Protein AF-A0A679I3D3-F1 (afdb_monomer)

Secondary structure (DSSP, 8-state):
-----------------------------------PBP-TT-EEEEEEEEE-TTS-EEEEEEEEEE-HHHHHTTPPPPBHHHHHHHHHHHHHHHHTTS-HHHHH-GGGHHHHHHHHHHHHHHHHHHHHHHHS--EEEEEEEEEEPPTT-TT----------

pLDDT: mean 78.66, std 23.82, range [31.36, 97.69]

Nearest PDB structures (foldseek):
  4bts-assembly1_B4  TM=5.391E-01  e=6.885E-02  Tetrahymena thermophila
  7aju-assembly1_DA  TM=4.950E-01  e=1.350E-01  Saccharomy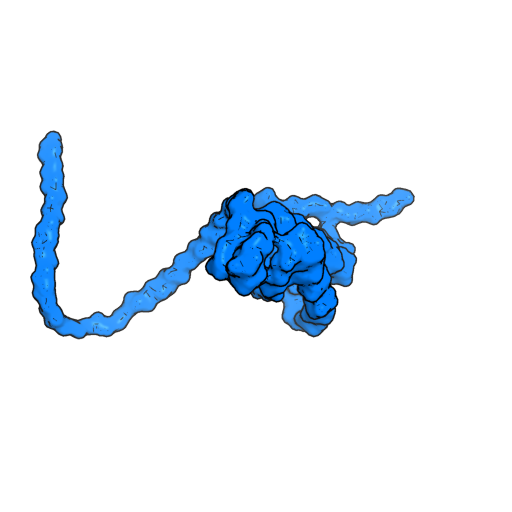ces cerevisiae S288C
  8r6f-assembly1_B  TM=4.784E-01  e=1.195E-01  Triticum aestivum
  8c3a-assembly1_D  TM=4.231E-01  e=7.782E-02  Candida albicans
  6y0g-assembly1_SB  TM=4.314E-01  e=9.942E-02  Homo sapiens

Foldseek 3Di:
DDDDDDDDDDDDDDDDDDDPPPPPPPPPPPPPLPQDFDALPDWDKAKEWEAALQLFIKIWIKTKDWHSVCVVVVFGGDTSVLLNVLVNVLVHVLRNVDDQCCQAPPVNVVVSVVSCVVRVVVSQVSSCVVRVIGMDMDTDHMHGDDPPDPPTDRRDDPPPD

Radius of gyration: 22.35 Å; Cα contacts (8 Å, |Δi|>4): 233; chains: 1; bounding box: 78×64×48 Å

Sequence (161 aa):
MQAMITRFCKRANVSCITGVVIAVAAVAVNVQADQHNFNLQDIRVFKAAACTKDHSPVEALYFIAASAADIGKGKPSPTSKLMKEEVDNNWRQITSRLTRDEVIEEQFADKYNAVLSEMIPRLQQAVEEKSGVSVYVSEVNSRLMDPDDQDLPTCRVEEAL

Structure (mmCIF, N/CA/C/O backbone):
data_AF-A0A679I3D3-F1
#
_entry.id   AF-A0A679I3D3-F1
#
loop_
_atom_site.group_PDB
_atom_site.id
_atom_site.type_symbol
_atom_site.label_atom_id
_atom_site.label_alt_id
_atom_site.label_comp_id
_atom_site.label_asym_id
_atom_site.label_entity_id
_atom_site.label_seq_id
_atom_site.pdbx_PDB_ins_code
_atom_site.Cartn_x
_atom_site.Cartn_y
_atom_site.Cartn_z
_atom_site.occupancy
_atom_site.B_iso_or_equiv
_atom_site.auth_seq_id
_atom_site.auth_comp_id
_atom_site.auth_asym_id
_atom_site.auth_atom_id
_atom_site.pdbx_PDB_model_num
ATOM 1 N N . MET A 1 1 ? -27.050 50.759 -11.827 1.00 31.36 1 MET A N 1
ATOM 2 C CA . MET A 1 1 ? -27.382 50.716 -10.388 1.00 31.36 1 MET A CA 1
ATOM 3 C C . MET A 1 1 ? -28.493 49.676 -10.229 1.00 31.36 1 MET A C 1
ATOM 5 O O . MET A 1 1 ? -29.534 49.942 -10.796 1.00 31.36 1 MET A O 1
ATOM 9 N N . GLN A 1 2 ? -28.196 48.508 -9.615 1.00 35.22 2 GLN A N 1
ATOM 10 C CA . GLN A 1 2 ? -29.076 47.463 -9.002 1.00 35.22 2 GLN A CA 1
ATOM 11 C C . GLN A 1 2 ? -30.399 47.039 -9.710 1.00 35.22 2 GLN A C 1
ATOM 13 O O . GLN A 1 2 ? -31.125 47.877 -10.205 1.00 35.22 2 GLN A O 1
ATOM 18 N N . ALA A 1 3 ? -30.901 45.797 -9.727 1.00 37.59 3 ALA A N 1
ATOM 19 C CA . ALA A 1 3 ? -30.530 44.465 -9.238 1.00 37.59 3 ALA A CA 1
ATOM 20 C C . ALA A 1 3 ? -31.635 43.454 -9.679 1.00 37.59 3 ALA A C 1
ATOM 22 O O . ALA A 1 3 ? -32.709 43.871 -10.100 1.00 37.59 3 ALA A O 1
ATOM 23 N N . MET A 1 4 ? -31.369 42.155 -9.449 1.00 32.09 4 MET A N 1
ATOM 24 C CA . MET A 1 4 ? -32.309 41.017 -9.260 1.00 32.09 4 MET A CA 1
ATOM 25 C C . MET A 1 4 ? -33.094 40.503 -10.483 1.00 32.09 4 MET A C 1
ATOM 27 O O . MET A 1 4 ? -34.049 41.115 -10.936 1.00 32.09 4 MET A O 1
ATOM 31 N N . ILE A 1 5 ? -32.672 39.402 -11.123 1.00 46.12 5 ILE A N 1
ATOM 32 C CA . ILE A 1 5 ? -32.822 37.970 -10.740 1.00 46.12 5 ILE A CA 1
ATOM 33 C C . ILE A 1 5 ? -34.293 37.537 -10.635 1.00 46.12 5 ILE A C 1
ATOM 35 O O . ILE A 1 5 ? -34.950 37.701 -9.609 1.00 46.12 5 ILE A O 1
ATOM 39 N N . THR A 1 6 ? -34.769 36.913 -11.715 1.00 41.44 6 THR A N 1
ATOM 40 C CA . THR A 1 6 ? -36.113 36.350 -11.883 1.00 41.44 6 THR A CA 1
ATOM 41 C C . THR A 1 6 ? -36.111 34.846 -11.603 1.00 41.44 6 THR A C 1
ATOM 43 O O . THR A 1 6 ? -35.219 34.112 -12.026 1.00 41.44 6 THR A O 1
ATOM 46 N N . ARG A 1 7 ? -37.141 34.392 -10.884 1.00 42.53 7 ARG A N 1
ATOM 47 C CA . ARG A 1 7 ? -37.421 33.000 -10.519 1.00 42.53 7 ARG A CA 1
ATOM 48 C C . ARG A 1 7 ? -38.503 32.390 -11.424 1.00 42.53 7 ARG A C 1
ATOM 50 O O . ARG A 1 7 ? -39.529 33.016 -11.638 1.00 42.53 7 ARG A O 1
ATOM 57 N N . PHE A 1 8 ? -38.282 31.119 -11.770 1.00 43.50 8 PHE A N 1
ATOM 58 C CA . PHE A 1 8 ? -39.242 30.005 -11.884 1.00 43.50 8 PHE A CA 1
ATOM 59 C C . PHE A 1 8 ? -40.462 30.091 -12.820 1.00 43.50 8 PHE A C 1
ATOM 61 O O . PHE A 1 8 ? -41.385 30.867 -12.609 1.00 43.50 8 PHE A O 1
ATOM 68 N N . CYS A 1 9 ? -40.597 29.056 -13.659 1.00 33.41 9 CYS A N 1
ATOM 69 C CA . CYS A 1 9 ? -41.872 28.361 -13.850 1.00 33.41 9 CYS A CA 1
ATOM 70 C C . CYS A 1 9 ? -41.670 26.844 -13.999 1.00 33.41 9 CYS A C 1
ATOM 72 O O . CYS A 1 9 ? -40.600 26.362 -14.358 1.00 33.41 9 CYS A O 1
ATOM 74 N N . LYS A 1 10 ? -42.715 26.112 -13.608 1.00 31.41 10 LYS A N 1
ATOM 75 C CA . LYS A 1 10 ? -42.774 24.701 -13.208 1.00 31.41 10 LYS A CA 1
ATOM 76 C C . LYS A 1 10 ? -43.723 23.953 -14.167 1.00 31.41 10 LYS A C 1
ATOM 78 O O . LYS A 1 10 ? -44.764 24.507 -14.494 1.00 31.41 10 LYS A O 1
ATOM 83 N N . ARG A 1 11 ? 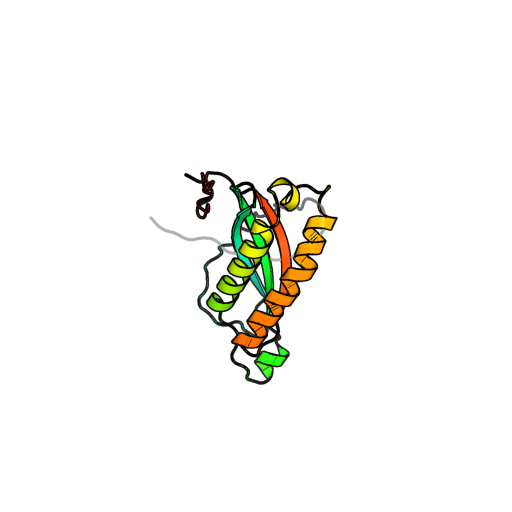-43.424 22.666 -14.418 1.00 32.94 11 ARG A N 1
ATOM 84 C CA . ARG A 1 11 ? -44.301 21.529 -14.828 1.00 32.94 11 ARG A CA 1
ATOM 85 C C . ARG A 1 11 ? -44.667 21.282 -16.315 1.00 32.94 11 ARG A C 1
ATOM 87 O O . ARG A 1 11 ? -45.476 21.995 -16.884 1.00 32.94 11 ARG A O 1
ATOM 94 N N . ALA A 1 12 ? -44.226 20.094 -16.772 1.00 34.50 12 ALA A N 1
ATOM 95 C CA . ALA A 1 12 ? -45.006 18.951 -17.307 1.00 34.50 12 ALA A CA 1
ATOM 96 C C . ALA A 1 12 ? -44.700 18.468 -18.751 1.00 34.50 12 ALA A C 1
ATOM 98 O O . ALA A 1 12 ? -45.104 19.086 -19.721 1.00 34.50 12 ALA A O 1
ATOM 99 N N . ASN A 1 13 ? -44.097 17.266 -18.803 1.00 32.75 13 ASN A N 1
ATOM 100 C CA . ASN A 1 13 ? -44.276 16.142 -19.742 1.00 32.75 13 ASN A CA 1
ATOM 101 C C . ASN A 1 13 ? -43.998 16.287 -21.260 1.00 32.75 13 ASN A C 1
ATOM 103 O O . ASN A 1 13 ? -44.790 16.857 -21.995 1.00 32.75 13 ASN A O 1
ATOM 107 N N . VAL A 1 14 ? -42.942 15.582 -21.709 1.00 35.59 14 VAL A N 1
ATOM 108 C CA . VAL A 1 14 ? -42.891 14.495 -22.728 1.00 35.59 14 VAL A CA 1
ATOM 109 C C . VAL A 1 14 ? -41.581 14.555 -23.541 1.00 35.59 14 VAL A C 1
ATOM 111 O O . VAL A 1 14 ? -41.378 15.436 -24.360 1.00 35.59 14 VAL A O 1
ATOM 114 N N . SER A 1 15 ? -40.731 13.554 -23.282 1.00 33.78 15 SER A N 1
ATOM 115 C CA . SER A 1 15 ? -39.822 12.831 -24.188 1.00 33.78 15 SER A CA 1
ATOM 116 C C . SER A 1 15 ? -38.978 13.593 -25.225 1.00 33.78 15 SER A C 1
ATOM 118 O O . SER A 1 15 ? -39.470 13.981 -26.277 1.00 33.78 15 SER A O 1
ATOM 120 N N . CYS A 1 16 ? -37.660 13.626 -24.997 1.00 32.94 16 CYS A N 1
ATOM 121 C CA . CYS A 1 16 ? -36.690 13.130 -25.979 1.00 32.94 16 CYS A CA 1
ATOM 122 C C . CYS A 1 16 ? -35.356 12.800 -25.286 1.00 32.94 16 CYS A C 1
ATOM 124 O O . CYS A 1 16 ? -34.593 13.668 -24.872 1.00 32.94 16 CYS A O 1
ATOM 126 N N . ILE A 1 17 ? -35.134 11.495 -25.150 1.00 37.88 17 ILE A N 1
ATOM 127 C CA . ILE A 1 17 ? -33.850 10.791 -25.037 1.00 37.88 17 ILE A CA 1
ATOM 128 C C . ILE A 1 17 ? -32.976 11.333 -26.196 1.00 37.88 17 ILE A C 1
ATOM 130 O O . ILE A 1 17 ? -33.476 11.494 -27.301 1.00 37.88 17 ILE A O 1
ATOM 134 N N . THR A 1 18 ? -31.722 11.762 -26.077 1.00 36.88 18 THR A N 1
ATOM 135 C CA . THR A 1 18 ? -30.509 11.035 -25.691 1.00 36.88 18 THR A CA 1
ATOM 136 C C . THR A 1 18 ? -29.375 12.054 -25.797 1.00 36.88 18 THR A C 1
ATOM 138 O O . THR A 1 18 ? -29.342 12.830 -26.749 1.00 36.88 18 THR A O 1
ATOM 141 N N . GLY A 1 19 ? -28.424 12.025 -24.873 1.00 34.19 19 GLY A N 1
ATOM 142 C CA . GLY A 1 19 ? -27.214 12.837 -24.978 1.00 34.19 19 GLY A CA 1
ATOM 143 C C . GLY A 1 19 ? -26.576 13.099 -23.626 1.00 34.19 19 GLY A C 1
ATOM 144 O O . GLY A 1 19 ? -26.177 14.225 -23.349 1.00 34.19 19 GLY A O 1
ATOM 145 N N . VAL A 1 20 ? -26.514 12.087 -22.754 1.00 36.69 20 VAL A N 1
ATOM 146 C CA . VAL A 1 20 ? -25.630 12.172 -21.592 1.00 36.69 20 VAL A CA 1
ATOM 147 C C . VAL A 1 20 ? -24.219 12.001 -22.135 1.00 36.69 20 VAL A C 1
ATOM 149 O O . VAL A 1 20 ? -23.735 10.888 -22.321 1.00 36.69 20 VAL A O 1
ATOM 152 N N . VAL A 1 21 ? -23.580 13.126 -22.443 1.00 39.03 21 VAL A N 1
ATOM 153 C CA . VAL A 1 21 ? -22.126 13.199 -22.461 1.00 39.03 21 VAL A CA 1
ATOM 154 C C . VAL A 1 21 ? -21.716 12.899 -21.026 1.00 39.03 21 VAL A C 1
ATOM 156 O O . VAL A 1 21 ? -21.908 13.726 -20.135 1.00 39.03 21 VAL A O 1
ATOM 159 N N . ILE A 1 22 ? -21.242 11.678 -20.781 1.00 35.97 22 ILE A N 1
ATOM 160 C CA . ILE A 1 22 ? -20.576 11.340 -19.527 1.00 35.97 22 ILE A CA 1
ATOM 161 C C . ILE A 1 22 ? -19.283 12.151 -19.546 1.00 35.97 22 ILE A C 1
ATOM 163 O O . ILE A 1 22 ? -18.266 11.726 -20.087 1.00 35.97 22 ILE A O 1
ATOM 167 N N . ALA A 1 23 ? -19.350 13.373 -19.022 1.00 36.69 23 ALA A N 1
ATOM 168 C CA . ALA A 1 23 ? -18.168 14.086 -18.598 1.00 36.69 23 ALA A CA 1
ATOM 169 C C . ALA A 1 23 ? -17.579 13.244 -17.467 1.00 36.69 23 ALA A C 1
ATOM 171 O O . ALA A 1 23 ? -18.106 13.229 -16.353 1.00 36.69 23 ALA A O 1
ATOM 172 N N . VAL A 1 24 ? -16.538 12.478 -17.786 1.00 39.53 24 VAL A N 1
ATOM 173 C CA . VAL A 1 24 ? -15.686 11.840 -16.789 1.00 39.53 24 VAL A CA 1
ATOM 174 C C . VAL A 1 24 ? -15.030 12.991 -16.040 1.00 39.53 24 VAL A C 1
ATOM 176 O O . VAL A 1 24 ? -14.029 13.553 -16.476 1.00 39.53 24 VAL A O 1
ATOM 179 N N . ALA A 1 25 ? -15.677 13.431 -14.964 1.00 40.00 25 ALA A N 1
ATOM 180 C CA . ALA A 1 25 ? -15.080 14.357 -14.032 1.00 40.00 25 ALA A CA 1
ATOM 181 C C . ALA A 1 25 ? -13.855 13.641 -13.468 1.00 40.00 25 ALA A C 1
ATOM 183 O O . ALA A 1 25 ? -13.991 12.623 -12.790 1.00 40.00 25 ALA A O 1
ATOM 184 N N . ALA A 1 26 ? -12.669 14.146 -13.807 1.00 38.84 26 ALA A N 1
ATOM 185 C CA . ALA A 1 26 ? -11.444 13.785 -13.127 1.00 38.84 26 ALA A CA 1
ATOM 186 C C . ALA A 1 26 ? -11.698 13.992 -11.634 1.00 38.84 26 ALA A C 1
ATOM 188 O O . ALA A 1 26 ? -11.862 15.123 -11.167 1.00 38.84 26 ALA A O 1
ATOM 189 N N . VAL A 1 27 ? -11.826 12.891 -10.898 1.00 39.69 27 VAL A N 1
ATOM 190 C CA . VAL A 1 27 ? -11.905 12.938 -9.448 1.00 39.69 27 VAL A CA 1
ATOM 191 C C . VAL A 1 27 ? -10.501 13.319 -9.007 1.00 39.69 27 VAL A C 1
ATOM 193 O O . VAL A 1 27 ? -9.630 12.470 -8.860 1.00 39.69 27 VAL A O 1
ATOM 196 N N . ALA A 1 28 ? -10.254 14.621 -8.875 1.00 37.88 28 ALA A N 1
ATOM 197 C CA . ALA A 1 28 ? -9.121 15.117 -8.123 1.00 37.88 28 ALA A CA 1
ATOM 198 C C . ALA A 1 28 ? -9.357 14.671 -6.678 1.00 37.88 28 ALA A C 1
ATOM 200 O O . ALA A 1 28 ? -10.081 15.318 -5.919 1.00 37.88 28 ALA A O 1
ATOM 201 N N . VAL A 1 29 ? -8.831 13.496 -6.329 1.00 35.53 29 VAL A N 1
ATOM 202 C CA . VAL A 1 29 ? -8.810 13.020 -4.952 1.00 35.53 29 VAL A CA 1
ATOM 203 C C . VAL A 1 29 ? -7.862 13.955 -4.219 1.00 35.53 29 VAL A C 1
ATOM 205 O O . VAL A 1 29 ? -6.645 13.805 -4.262 1.00 35.53 29 VAL A O 1
ATOM 208 N N . ASN A 1 30 ? -8.431 14.984 -3.599 1.00 32.16 30 ASN A N 1
ATOM 209 C CA . ASN A 1 30 ? -7.726 15.837 -2.663 1.00 32.16 30 ASN A CA 1
ATOM 210 C C . ASN A 1 30 ? -7.383 14.953 -1.456 1.00 32.16 30 ASN A C 1
ATOM 212 O O . ASN A 1 30 ? -8.201 14.780 -0.554 1.00 32.16 30 ASN A O 1
ATOM 216 N N . VAL A 1 31 ? -6.198 14.336 -1.465 1.00 42.97 31 VAL A N 1
ATOM 217 C CA . VAL A 1 31 ? -5.655 13.597 -0.318 1.00 42.97 31 VAL A CA 1
ATOM 218 C C . VAL A 1 31 ? -5.199 14.633 0.709 1.00 42.97 31 VAL A C 1
ATOM 220 O O . VAL A 1 31 ? -4.014 14.864 0.927 1.00 42.97 31 VAL A O 1
ATOM 223 N N . GLN A 1 32 ? -6.157 15.317 1.332 1.00 40.16 32 GLN A N 1
ATOM 224 C CA . GLN A 1 32 ? -5.905 15.925 2.627 1.00 40.16 32 GLN A CA 1
ATOM 225 C C . GLN A 1 32 ? -5.794 14.764 3.606 1.00 40.16 32 GLN A C 1
ATOM 227 O O . GLN A 1 32 ? -6.756 14.026 3.817 1.00 40.16 32 GLN A O 1
ATOM 232 N N . ALA A 1 33 ? -4.592 14.566 4.147 1.00 43.00 33 ALA A N 1
ATOM 233 C CA . ALA A 1 33 ? -4.336 13.645 5.242 1.00 43.00 33 ALA A CA 1
ATOM 234 C C . ALA A 1 33 ? -5.106 14.135 6.474 1.00 43.00 33 ALA A C 1
ATOM 236 O O . ALA A 1 33 ? -4.578 14.833 7.338 1.00 43.00 33 ALA A O 1
ATOM 237 N N . ASP A 1 34 ? -6.396 13.830 6.503 1.00 49.00 34 ASP A N 1
ATOM 238 C CA . ASP A 1 34 ? -7.285 14.239 7.564 1.00 49.00 34 ASP A CA 1
ATOM 239 C C . ASP A 1 34 ? -6.880 13.465 8.823 1.00 49.00 34 ASP A C 1
ATOM 241 O O . ASP A 1 34 ? -7.007 12.239 8.879 1.00 49.00 34 ASP A O 1
ATOM 245 N N . GLN A 1 35 ? -6.344 14.161 9.832 1.00 53.50 35 GLN A N 1
ATOM 246 C CA . GLN A 1 35 ? -5.837 13.578 11.090 1.00 53.50 35 GLN A CA 1
ATOM 247 C C . GLN A 1 35 ? -6.928 12.906 11.949 1.00 53.50 35 GLN A C 1
ATOM 249 O O . GLN A 1 35 ? -6.676 12.489 13.077 1.00 53.50 35 GLN A O 1
ATOM 254 N N . HIS A 1 36 ? -8.137 12.782 11.417 1.00 64.69 36 HIS A N 1
ATOM 255 C CA . HIS A 1 36 ? -9.292 12.196 12.064 1.00 64.69 36 HIS A CA 1
ATOM 256 C C . HIS A 1 36 ? -9.189 10.664 12.131 1.00 64.69 36 HIS A C 1
ATOM 258 O O . HIS A 1 36 ? -8.629 10.005 11.245 1.00 64.69 36 HIS A O 1
ATOM 264 N N . ASN A 1 37 ? -9.755 10.110 13.204 1.00 70.19 37 ASN A N 1
ATOM 265 C CA . ASN A 1 37 ? -9.966 8.675 13.372 1.00 70.19 37 ASN A CA 1
ATOM 266 C C . ASN A 1 37 ? -10.987 8.166 12.349 1.00 70.19 37 ASN A C 1
ATOM 268 O O . ASN A 1 37 ? -11.870 8.917 11.932 1.00 70.19 37 ASN A O 1
ATOM 272 N N . PHE A 1 38 ? -10.887 6.889 11.986 1.00 66.88 38 PHE A N 1
ATOM 273 C CA . PHE A 1 38 ? -11.915 6.226 11.192 1.00 66.88 38 PHE A CA 1
ATOM 274 C C . PHE A 1 38 ? -13.248 6.147 11.958 1.00 66.88 38 PHE A C 1
ATOM 276 O O . PHE A 1 38 ? -13.307 5.941 13.171 1.00 66.88 38 PHE A O 1
ATOM 283 N N . ASN A 1 39 ? -14.351 6.322 11.241 1.00 64.75 39 ASN A N 1
ATOM 284 C CA . ASN A 1 39 ? -15.696 6.028 11.725 1.00 64.75 39 ASN A CA 1
ATOM 285 C C . ASN A 1 39 ? -16.230 4.714 11.114 1.00 64.75 39 ASN A C 1
ATOM 287 O O . ASN A 1 39 ? -15.561 4.053 10.323 1.00 64.75 39 ASN A O 1
ATOM 291 N N . LEU A 1 40 ? -17.457 4.331 11.484 1.00 59.84 40 LEU A N 1
ATOM 292 C CA . LEU A 1 40 ? -18.102 3.072 11.077 1.00 59.84 40 LEU A CA 1
ATOM 293 C C . LEU A 1 40 ? -18.304 2.902 9.557 1.00 59.84 40 LEU A C 1
ATOM 295 O O . LEU A 1 40 ? -18.613 1.799 9.116 1.00 59.84 40 LEU A O 1
ATOM 299 N N . GLN A 1 41 ? -18.186 3.972 8.773 1.00 64.44 41 GLN A N 1
ATOM 300 C CA . GLN A 1 41 ? -18.377 3.986 7.320 1.00 64.44 41 GLN A CA 1
ATOM 301 C C . GLN A 1 41 ? -17.133 4.488 6.578 1.00 64.44 41 GLN A C 1
ATOM 303 O O . GLN A 1 41 ? -17.173 4.642 5.357 1.00 64.44 41 GLN A O 1
ATOM 308 N N . ASP A 1 42 ? -16.034 4.744 7.293 1.00 70.62 42 ASP A N 1
ATOM 309 C CA . ASP A 1 42 ? -14.852 5.330 6.687 1.00 70.62 42 ASP A CA 1
ATOM 310 C C . ASP A 1 42 ? -14.097 4.290 5.874 1.00 70.62 42 ASP A C 1
ATOM 312 O O . ASP A 1 42 ? -13.411 3.396 6.376 1.00 70.62 42 ASP A O 1
ATOM 316 N N . ILE A 1 43 ? -14.216 4.482 4.575 1.00 79.44 43 ILE A N 1
ATOM 317 C CA . ILE A 1 43 ? -13.373 3.902 3.557 1.00 79.44 43 ILE A CA 1
ATOM 318 C C . ILE A 1 43 ? -12.424 5.010 3.119 1.00 79.44 43 ILE A C 1
ATOM 320 O O . ILE A 1 43 ? -12.875 6.095 2.743 1.00 79.44 43 ILE A O 1
ATOM 324 N N . ARG A 1 44 ? -11.116 4.758 3.163 1.00 88.44 44 ARG A N 1
ATOM 325 C CA . ARG A 1 44 ? -10.115 5.758 2.775 1.00 88.44 44 ARG A CA 1
ATOM 326 C C . ARG A 1 44 ? -9.140 5.201 1.755 1.00 88.44 44 ARG A C 1
ATOM 328 O O . ARG A 1 44 ? -8.868 4.002 1.717 1.00 88.44 44 ARG A O 1
ATOM 335 N N . VAL A 1 45 ? -8.615 6.113 0.944 1.00 91.00 45 VAL A N 1
ATOM 336 C CA . VAL A 1 45 ? -7.554 5.834 -0.020 1.00 91.00 45 VAL A CA 1
ATOM 337 C C . VAL A 1 45 ? -6.261 6.449 0.495 1.00 91.00 45 VAL A C 1
ATOM 339 O O . VAL A 1 45 ? -6.214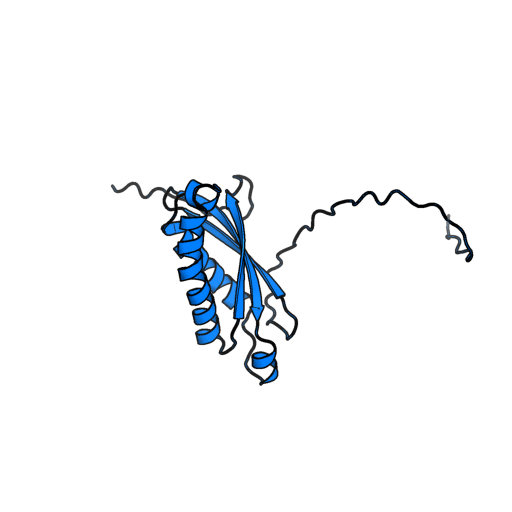 7.640 0.803 1.00 91.00 45 VAL A O 1
ATOM 342 N N . PHE A 1 46 ? -5.216 5.635 0.580 1.00 93.44 46 PHE A N 1
ATOM 343 C CA . PHE A 1 46 ? -3.871 6.056 0.945 1.00 93.44 46 PHE A CA 1
ATOM 344 C C . PHE A 1 46 ? -2.950 5.935 -0.258 1.00 93.44 46 PHE A C 1
ATOM 346 O O . PHE A 1 46 ? -2.942 4.915 -0.939 1.00 93.44 46 PHE A O 1
ATOM 353 N N . LYS A 1 47 ? -2.154 6.975 -0.489 1.00 94.62 47 LYS A N 1
ATOM 354 C CA . LYS A 1 47 ? -1.081 6.973 -1.480 1.00 94.62 47 LYS A CA 1
ATOM 355 C C . LYS A 1 47 ? 0.246 6.705 -0.780 1.00 94.62 47 LYS A C 1
ATOM 357 O O . LYS A 1 47 ? 0.538 7.358 0.227 1.00 94.62 47 LYS A O 1
ATOM 362 N N . ALA A 1 48 ? 1.044 5.795 -1.319 1.00 96.12 48 ALA A N 1
ATOM 363 C CA . ALA A 1 48 ? 2.426 5.584 -0.902 1.00 96.12 48 ALA A CA 1
ATOM 364 C C . ALA A 1 48 ? 3.360 5.707 -2.098 1.00 96.12 48 ALA A C 1
ATOM 366 O O . ALA A 1 48 ? 3.036 5.235 -3.180 1.00 96.12 48 ALA A O 1
ATOM 367 N N . ALA A 1 49 ? 4.518 6.320 -1.872 1.00 96.81 49 ALA A N 1
ATOM 368 C CA . ALA A 1 49 ? 5.580 6.484 -2.853 1.00 96.81 49 ALA A CA 1
ATOM 369 C C . ALA A 1 49 ? 6.879 5.904 -2.286 1.00 96.81 49 ALA A C 1
ATOM 371 O O . ALA A 1 49 ? 7.189 6.089 -1.106 1.00 96.81 49 ALA A O 1
ATOM 372 N N . ALA A 1 50 ? 7.620 5.165 -3.105 1.00 96.81 50 ALA A N 1
ATOM 373 C CA . ALA A 1 50 ? 8.890 4.559 -2.726 1.00 96.81 50 ALA A CA 1
ATOM 374 C C . ALA A 1 50 ? 9.763 4.320 -3.963 1.00 96.81 50 ALA A C 1
ATOM 376 O O . ALA A 1 50 ? 9.337 4.526 -5.097 1.00 96.81 50 ALA A O 1
ATOM 377 N N . CYS A 1 51 ? 10.999 3.892 -3.728 1.00 96.88 51 CYS A N 1
ATOM 378 C CA . CYS A 1 51 ? 11.930 3.530 -4.786 1.00 96.88 51 CYS A CA 1
ATOM 379 C C . CYS A 1 51 ? 11.938 2.018 -4.974 1.00 96.88 51 CYS A C 1
ATOM 381 O O . CYS A 1 51 ? 12.034 1.269 -3.999 1.00 96.88 51 CYS A O 1
ATOM 383 N N . THR A 1 52 ? 11.872 1.580 -6.225 1.00 97.12 52 THR A N 1
ATOM 384 C CA . THR A 1 52 ? 12.077 0.183 -6.599 1.00 97.12 52 THR A CA 1
ATOM 385 C C . THR A 1 52 ? 13.525 -0.254 -6.376 1.00 97.12 52 THR A C 1
ATOM 387 O O . THR A 1 52 ? 14.420 0.566 -6.153 1.00 97.12 52 THR A O 1
ATOM 390 N N . LYS A 1 53 ? 13.780 -1.561 -6.473 1.00 95.94 53 LYS A N 1
ATOM 391 C CA . LYS A 1 53 ? 15.117 -2.167 -6.362 1.00 95.94 53 LYS A CA 1
ATOM 392 C C . LYS A 1 53 ? 16.126 -1.606 -7.372 1.00 95.94 53 LYS A C 1
ATOM 394 O O . LYS A 1 53 ? 17.322 -1.568 -7.103 1.00 95.94 53 LYS A O 1
ATOM 399 N N . ASP A 1 54 ? 15.647 -1.198 -8.539 1.00 95.69 54 ASP A N 1
ATOM 400 C CA . ASP A 1 54 ? 16.404 -0.530 -9.601 1.00 95.69 54 ASP A CA 1
ATOM 401 C C . ASP A 1 54 ? 16.318 1.005 -9.517 1.00 95.69 54 ASP A C 1
ATOM 403 O O . ASP A 1 54 ? 16.666 1.695 -10.469 1.00 95.69 54 ASP A O 1
ATOM 407 N N . HIS A 1 55 ? 15.931 1.542 -8.355 1.00 95.44 55 HIS A N 1
ATOM 408 C CA . HIS A 1 55 ? 15.973 2.965 -8.012 1.00 95.44 55 HIS A CA 1
ATOM 409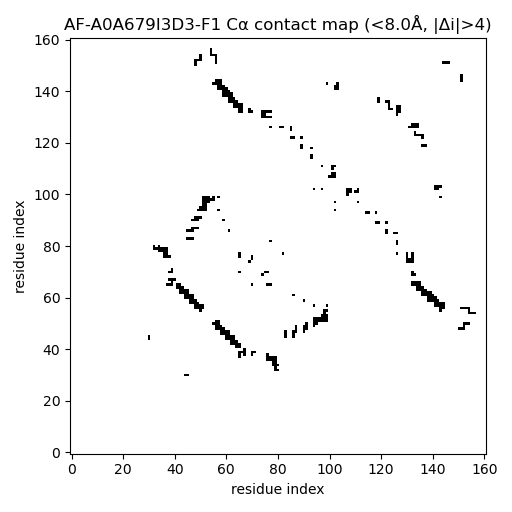 C C . HIS A 1 55 ? 15.034 3.847 -8.847 1.00 95.44 55 HIS A C 1
ATOM 411 O O . HIS A 1 55 ? 15.299 5.034 -9.030 1.00 95.44 55 HIS A O 1
ATOM 417 N N . SER A 1 56 ? 13.917 3.294 -9.321 1.00 96.00 56 SER A N 1
ATOM 418 C CA . SER A 1 56 ? 12.867 4.073 -9.981 1.00 96.00 56 SER A CA 1
ATOM 419 C C . SER A 1 56 ? 11.778 4.476 -8.978 1.00 96.00 56 SER A C 1
ATOM 421 O O . SER A 1 56 ? 11.361 3.646 -8.166 1.00 96.00 56 SER A O 1
ATOM 423 N N . PRO A 1 57 ? 11.292 5.730 -9.003 1.00 96.88 57 PRO A N 1
ATOM 424 C CA . PRO A 1 57 ? 10.217 6.169 -8.123 1.00 96.88 57 PRO A CA 1
ATOM 425 C C . PRO A 1 57 ? 8.868 5.624 -8.607 1.00 96.88 57 PRO A C 1
ATOM 427 O O . PRO A 1 57 ? 8.458 5.854 -9.745 1.00 96.88 57 PRO A O 1
ATOM 430 N N . VAL A 1 58 ? 8.164 4.912 -7.734 1.00 97.00 58 VAL A N 1
ATOM 431 C CA . VAL A 1 58 ? 6.841 4.341 -8.007 1.00 97.00 58 VAL A CA 1
ATOM 432 C C . VAL A 1 58 ? 5.877 4.658 -6.873 1.00 97.00 58 VAL A C 1
ATOM 434 O O . VAL A 1 58 ? 6.263 4.737 -5.699 1.00 97.00 58 VAL A O 1
ATOM 437 N N . GLU A 1 59 ? 4.602 4.786 -7.215 1.00 96.81 59 GLU A N 1
ATOM 438 C CA . GLU A 1 59 ? 3.529 4.978 -6.247 1.00 96.81 59 GLU A CA 1
ATOM 439 C C . GLU A 1 59 ? 2.429 3.932 -6.385 1.00 96.81 59 GLU A C 1
ATOM 441 O O . GLU A 1 59 ? 2.239 3.351 -7.453 1.00 96.81 59 GLU A O 1
ATOM 446 N N . ALA A 1 60 ? 1.704 3.709 -5.292 1.00 96.69 60 ALA A N 1
ATOM 447 C CA . ALA A 1 60 ? 0.530 2.851 -5.252 1.00 96.69 60 ALA A CA 1
ATOM 448 C C . ALA A 1 60 ? -0.596 3.478 -4.430 1.00 96.69 60 ALA A C 1
ATOM 450 O O . ALA A 1 60 ? -0.361 4.237 -3.477 1.00 96.69 60 ALA A O 1
ATOM 451 N N . LEU A 1 61 ? -1.827 3.130 -4.801 1.00 95.56 61 LEU A N 1
ATOM 452 C CA . LEU A 1 61 ? -3.040 3.500 -4.087 1.00 95.56 61 LEU A CA 1
ATOM 453 C C . LEU A 1 61 ? -3.595 2.298 -3.327 1.00 95.56 61 LEU A C 1
ATOM 455 O O . LEU A 1 61 ? -3.857 1.243 -3.896 1.00 95.56 61 LEU A O 1
ATOM 459 N N . TYR A 1 62 ? -3.842 2.497 -2.039 1.00 95.19 62 TYR A N 1
ATOM 460 C CA . TYR A 1 62 ? -4.407 1.498 -1.146 1.00 95.19 62 TYR A CA 1
ATOM 461 C C . TYR A 1 62 ? -5.789 1.929 -0.693 1.00 95.19 62 TYR A C 1
ATOM 463 O O . TYR A 1 62 ? -5.956 2.980 -0.076 1.00 95.19 62 TYR A O 1
ATOM 471 N N . PHE A 1 63 ? -6.773 1.085 -0.951 1.00 93.75 63 PHE A N 1
ATOM 472 C CA . PHE A 1 63 ? -8.102 1.181 -0.381 1.00 93.75 63 PHE A CA 1
ATOM 473 C C . PHE A 1 63 ? -8.131 0.447 0.956 1.00 93.75 63 PHE A C 1
ATOM 475 O O . PHE A 1 63 ? -7.842 -0.751 1.013 1.00 93.75 63 PHE A O 1
ATOM 482 N N . ILE A 1 64 ? -8.489 1.150 2.029 1.00 92.62 64 ILE A N 1
ATOM 483 C CA . ILE A 1 64 ? -8.540 0.577 3.375 1.00 92.62 64 ILE A CA 1
ATOM 484 C C . ILE A 1 64 ? -9.871 0.899 4.045 1.00 92.62 64 ILE A C 1
ATOM 486 O O . ILE A 1 64 ? -10.323 2.048 4.048 1.00 92.62 64 ILE A O 1
ATOM 490 N N . ALA A 1 65 ? -10.473 -0.125 4.647 1.00 90.38 65 ALA A N 1
ATOM 491 C CA . ALA A 1 65 ? -11.690 -0.018 5.441 1.00 90.38 65 ALA A CA 1
ATOM 492 C C . ALA A 1 65 ? -11.470 -0.621 6.833 1.00 90.38 65 ALA A C 1
ATOM 494 O O . ALA A 1 65 ? -10.996 -1.752 6.961 1.00 90.38 65 ALA A O 1
ATOM 495 N N . ALA A 1 66 ? -11.832 0.121 7.880 1.00 90.19 66 ALA A N 1
ATOM 496 C CA . ALA A 1 66 ? -11.784 -0.375 9.253 1.00 90.19 66 ALA A CA 1
ATOM 497 C C . ALA A 1 66 ? -13.036 -1.193 9.601 1.00 90.19 66 ALA A C 1
ATOM 499 O O . ALA A 1 66 ? -14.139 -0.905 9.133 1.00 90.19 66 ALA A O 1
ATOM 500 N N . SER A 1 67 ? -12.881 -2.208 10.451 1.00 89.44 67 SER A N 1
ATOM 501 C CA . SER A 1 67 ? -13.995 -3.044 10.896 1.00 89.44 67 SER A CA 1
ATOM 502 C C . SER A 1 67 ? -15.006 -2.244 11.718 1.00 89.44 67 SER A C 1
ATOM 504 O O . SER A 1 67 ? -14.783 -1.900 12.883 1.00 89.44 67 SER A O 1
ATOM 506 N N . ALA A 1 68 ? -16.178 -2.008 11.127 1.00 85.75 68 ALA A N 1
ATOM 507 C CA . ALA A 1 68 ? -17.298 -1.364 11.804 1.00 85.75 68 ALA A CA 1
ATOM 508 C C . ALA A 1 68 ? -17.759 -2.155 13.043 1.00 85.75 68 ALA A C 1
ATOM 510 O O . ALA A 1 68 ? -18.192 -1.570 14.033 1.00 85.75 68 ALA A O 1
ATOM 511 N N . ALA A 1 69 ? -17.633 -3.486 13.021 1.00 86.88 69 ALA A N 1
ATOM 512 C CA . ALA A 1 69 ? -17.989 -4.333 14.156 1.00 86.88 69 ALA A CA 1
ATOM 513 C C . ALA A 1 69 ? -17.032 -4.146 15.343 1.00 86.88 69 ALA A C 1
ATOM 515 O O . ALA A 1 69 ? -17.474 -4.148 16.491 1.00 86.88 69 ALA A O 1
ATOM 516 N N . ASP A 1 70 ? -15.736 -3.974 15.085 1.00 86.75 70 ASP A N 1
ATOM 517 C CA . ASP A 1 70 ? -14.736 -3.713 16.124 1.00 86.75 70 ASP A CA 1
ATOM 518 C C . ASP A 1 70 ? -14.906 -2.319 16.733 1.00 86.75 70 ASP A C 1
ATOM 520 O O . ASP A 1 70 ? -14.930 -2.177 17.958 1.00 86.75 70 ASP A O 1
ATOM 524 N N . ILE A 1 71 ? -15.112 -1.305 15.890 1.00 84.19 71 ILE A N 1
ATOM 525 C CA . ILE A 1 71 ? -15.392 0.067 16.335 1.00 84.19 71 ILE A CA 1
ATOM 526 C C . ILE A 1 71 ? -16.711 0.114 17.123 1.00 84.19 71 ILE A C 1
ATOM 528 O O . ILE A 1 71 ? -16.776 0.721 18.190 1.00 84.19 71 ILE A O 1
ATOM 532 N N . GLY A 1 72 ? -17.752 -0.586 16.661 1.00 82.62 72 GLY A N 1
ATOM 533 C CA . GLY A 1 72 ? -19.044 -0.682 17.348 1.00 82.62 72 GLY A CA 1
ATOM 534 C C . GLY A 1 72 ? -18.973 -1.362 18.721 1.00 82.62 72 GLY A C 1
ATOM 535 O O . GLY A 1 72 ? -19.805 -1.088 19.582 1.00 82.62 72 GLY A O 1
ATOM 536 N N . LYS A 1 73 ? -17.954 -2.198 18.964 1.00 87.56 73 LYS A N 1
ATOM 537 C CA . LYS A 1 73 ? -17.643 -2.780 20.284 1.00 87.56 73 LYS A CA 1
ATOM 538 C C . LYS A 1 73 ? -16.851 -1.829 21.194 1.00 87.56 73 LYS A C 1
ATOM 540 O O . LYS A 1 73 ? -16.468 -2.227 22.291 1.00 87.56 73 LYS A O 1
ATOM 545 N N . GLY A 1 74 ? -16.598 -0.595 20.758 1.00 81.12 74 GLY A N 1
ATOM 546 C CA . GLY A 1 74 ? -15.895 0.429 21.529 1.00 81.12 74 GLY A CA 1
ATOM 547 C C . GLY A 1 74 ? -14.371 0.357 21.442 1.00 81.12 74 GLY A C 1
ATOM 548 O O . GLY A 1 74 ? -13.700 1.014 22.237 1.00 81.12 74 GLY A O 1
ATOM 549 N N . LYS A 1 75 ? -13.803 -0.418 20.504 1.00 85.00 75 LYS A N 1
ATOM 550 C CA . LYS A 1 75 ? -12.355 -0.379 20.264 1.00 85.00 75 LYS A CA 1
ATOM 551 C C . LYS A 1 75 ? -11.959 0.993 19.699 1.00 85.00 75 LYS A C 1
ATOM 553 O O . LYS A 1 75 ? -12.701 1.544 18.880 1.00 85.00 75 LYS A O 1
ATOM 558 N N . PRO A 1 76 ? -10.812 1.558 20.117 1.00 79.44 76 PRO A N 1
ATOM 559 C CA . PRO A 1 76 ? -10.357 2.834 19.592 1.00 79.44 76 PRO A CA 1
ATOM 560 C C . PRO A 1 76 ? -10.086 2.684 18.099 1.00 79.44 76 PRO A C 1
ATOM 562 O O . PRO A 1 76 ? -9.314 1.827 17.676 1.00 79.44 76 PRO A O 1
ATOM 565 N N . SER A 1 77 ? -10.736 3.518 17.294 1.00 79.12 77 SER A N 1
ATOM 566 C CA . SER A 1 77 ? -10.501 3.490 15.860 1.00 79.12 77 SER A CA 1
ATOM 567 C C . SER A 1 77 ? -9.027 3.789 15.543 1.00 79.12 77 SER A C 1
ATOM 569 O O . SER A 1 77 ? -8.470 4.730 16.120 1.00 79.12 77 SER A O 1
ATOM 571 N N . PRO A 1 78 ? -8.416 3.089 14.568 1.00 86.00 78 PRO A N 1
ATOM 572 C CA . PRO A 1 78 ? -7.106 3.450 14.045 1.00 86.00 78 PRO A CA 1
ATOM 573 C C . PRO A 1 78 ? -7.107 4.895 13.532 1.00 86.00 78 PRO A C 1
ATOM 575 O O . PRO A 1 78 ? -8.101 5.390 12.986 1.00 86.00 78 PRO A O 1
ATOM 578 N N . THR A 1 79 ? -5.978 5.577 13.728 1.00 89.19 79 THR A N 1
ATOM 579 C CA . THR A 1 79 ? -5.764 6.933 13.212 1.00 89.19 79 THR A CA 1
ATOM 580 C C . THR A 1 79 ? -5.353 6.867 11.744 1.00 89.19 79 THR A C 1
ATOM 582 O O . THR A 1 79 ? -4.683 5.924 11.314 1.00 89.19 79 THR A O 1
ATOM 585 N N . SER A 1 80 ? -5.668 7.908 10.974 1.00 88.81 80 SER A N 1
ATOM 586 C CA . SER A 1 80 ? -5.177 8.027 9.592 1.00 88.81 80 SER A CA 1
ATOM 587 C C . SER A 1 80 ? -3.655 8.074 9.506 1.00 88.81 80 SER A C 1
ATOM 589 O O . SER A 1 80 ? -3.077 7.578 8.544 1.00 88.81 80 SER A O 1
ATOM 591 N N . LYS A 1 81 ? -3.000 8.621 10.538 1.00 92.19 81 LYS A N 1
ATOM 592 C CA . LYS A 1 81 ? -1.542 8.634 10.647 1.00 92.19 81 LYS A CA 1
ATOM 593 C C . LYS A 1 81 ? -0.978 7.216 10.749 1.00 92.19 81 LYS A C 1
ATOM 595 O O . LYS A 1 81 ? -0.110 6.871 9.958 1.00 92.19 81 LYS A O 1
ATOM 600 N N . LEU A 1 82 ? -1.511 6.398 11.662 1.00 92.88 82 LEU A N 1
ATOM 601 C CA . LEU A 1 82 ? -1.111 4.996 11.802 1.00 92.88 82 LEU A CA 1
ATOM 602 C C . LEU A 1 82 ? -1.287 4.249 10.476 1.00 92.88 82 LEU A C 1
ATOM 604 O O . LEU A 1 82 ? -0.362 3.593 10.015 1.00 92.88 82 LEU A O 1
ATOM 608 N N . MET A 1 83 ? -2.452 4.378 9.836 1.00 92.94 83 MET A N 1
ATOM 609 C CA . MET A 1 83 ? -2.690 3.697 8.563 1.00 92.94 83 MET A CA 1
ATOM 610 C C . MET A 1 83 ? -1.711 4.134 7.475 1.00 92.94 83 MET A C 1
ATOM 612 O O . MET A 1 83 ? -1.163 3.284 6.780 1.00 92.94 83 MET A O 1
ATOM 616 N N . LYS A 1 84 ? -1.453 5.440 7.352 1.00 94.56 84 LYS A N 1
ATOM 617 C CA . LYS A 1 84 ? -0.485 5.966 6.387 1.00 94.56 84 LYS A CA 1
ATOM 618 C C . LYS A 1 84 ? 0.915 5.403 6.630 1.00 94.56 84 LYS A C 1
ATOM 620 O O . LYS A 1 84 ? 1.559 4.980 5.678 1.00 94.56 84 LYS A O 1
ATOM 625 N N . GLU A 1 85 ? 1.361 5.366 7.884 1.00 96.19 85 GLU A N 1
ATOM 626 C CA . GLU A 1 85 ? 2.670 4.820 8.256 1.00 96.19 85 GLU A CA 1
ATOM 627 C C . GLU A 1 85 ? 2.793 3.338 7.887 1.00 96.19 85 GLU A C 1
ATOM 629 O O . GLU A 1 85 ? 3.792 2.935 7.287 1.00 96.19 85 GLU A O 1
ATOM 634 N N . GLU A 1 86 ? 1.776 2.525 8.180 1.00 97.06 86 GLU A N 1
ATOM 635 C CA . GLU A 1 86 ? 1.814 1.105 7.827 1.00 97.06 86 GLU A CA 1
ATOM 636 C C . GLU A 1 86 ? 1.752 0.880 6.312 1.00 97.06 86 GLU A C 1
ATOM 638 O O . GLU A 1 86 ? 2.477 0.028 5.798 1.00 97.06 86 GLU A O 1
ATOM 643 N N . VAL A 1 87 ? 0.955 1.667 5.581 1.00 96.94 87 VAL A N 1
ATOM 644 C CA . VAL A 1 87 ? 0.903 1.626 4.111 1.00 96.94 87 VAL A CA 1
ATOM 645 C C . VAL A 1 87 ? 2.256 1.999 3.500 1.00 96.94 87 VAL A C 1
ATOM 647 O O . VAL A 1 87 ? 2.758 1.272 2.645 1.00 96.94 87 VAL A O 1
ATOM 650 N N . ASP A 1 88 ? 2.903 3.062 3.980 1.00 97.19 88 ASP A N 1
ATOM 651 C CA . ASP A 1 88 ? 4.230 3.473 3.502 1.00 97.19 88 ASP A CA 1
ATOM 652 C C . ASP A 1 88 ? 5.300 2.419 3.790 1.00 97.19 88 ASP A C 1
ATOM 654 O O . ASP A 1 88 ? 6.161 2.140 2.950 1.00 97.19 88 ASP A O 1
ATOM 658 N N . ASN A 1 89 ? 5.258 1.816 4.978 1.00 97.50 89 ASN A N 1
ATOM 659 C CA . ASN A 1 89 ? 6.179 0.750 5.360 1.00 97.50 89 ASN A CA 1
ATOM 660 C C . ASN A 1 89 ? 5.958 -0.516 4.526 1.00 97.50 89 ASN A C 1
ATOM 662 O O . ASN A 1 89 ? 6.926 -1.196 4.174 1.00 97.50 89 ASN A O 1
ATOM 666 N N . ASN A 1 90 ? 4.705 -0.837 4.207 1.00 97.62 90 ASN A N 1
ATOM 667 C CA . ASN A 1 90 ? 4.354 -1.958 3.348 1.00 97.62 90 ASN A CA 1
ATOM 668 C C . ASN A 1 90 ? 4.859 -1.737 1.920 1.00 97.62 90 ASN A C 1
ATOM 670 O O . ASN A 1 90 ? 5.593 -2.573 1.392 1.00 97.62 90 ASN A O 1
ATOM 674 N N . TRP A 1 91 ? 4.552 -0.575 1.340 1.00 97.69 91 TRP A N 1
ATOM 675 C CA . TRP A 1 91 ? 4.954 -0.228 -0.019 1.00 97.69 91 TRP A CA 1
ATOM 676 C C . TRP A 1 91 ? 6.472 -0.209 -0.187 1.00 97.69 91 TRP A C 1
ATOM 678 O O . TRP A 1 91 ? 7.004 -0.765 -1.147 1.00 97.69 91 TRP A O 1
ATOM 688 N N . ARG A 1 92 ? 7.2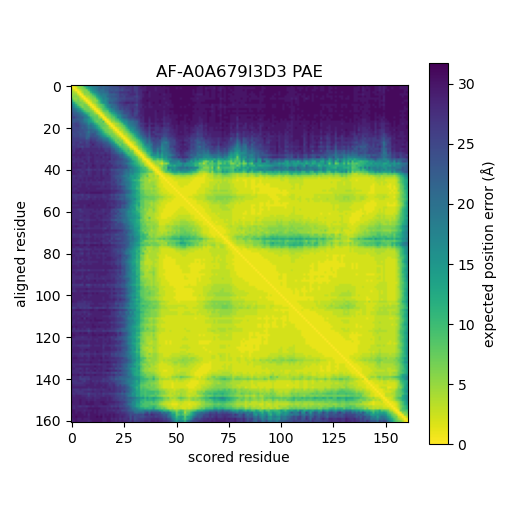05 0.328 0.793 1.00 97.38 92 ARG A N 1
ATOM 689 C CA . ARG A 1 92 ? 8.677 0.314 0.795 1.00 97.38 92 ARG A CA 1
ATOM 690 C C . ARG A 1 92 ? 9.264 -1.100 0.804 1.00 97.38 92 ARG A C 1
ATOM 692 O O . ARG A 1 92 ? 10.300 -1.346 0.196 1.00 97.38 92 ARG A O 1
ATOM 699 N N . GLN A 1 93 ? 8.621 -2.036 1.499 1.00 97.25 93 GLN A N 1
ATOM 700 C CA . GLN A 1 93 ? 9.051 -3.437 1.525 1.00 97.25 93 GLN A CA 1
ATOM 701 C C . GLN A 1 93 ? 8.705 -4.195 0.241 1.00 97.25 93 GLN A C 1
ATOM 703 O O . GLN A 1 93 ? 9.435 -5.114 -0.120 1.00 97.25 93 GLN A O 1
ATOM 708 N N . ILE A 1 94 ? 7.611 -3.834 -0.433 1.00 97.19 94 ILE A N 1
ATOM 709 C CA . ILE A 1 94 ? 7.252 -4.384 -1.746 1.00 97.19 94 ILE A CA 1
ATOM 710 C C . ILE A 1 94 ? 8.257 -3.896 -2.793 1.00 97.19 94 ILE A C 1
ATOM 712 O O . ILE A 1 94 ? 8.904 -4.695 -3.467 1.00 97.19 94 ILE A O 1
ATOM 716 N N . THR A 1 95 ? 8.429 -2.580 -2.884 1.00 97.00 95 THR A N 1
ATOM 717 C CA . 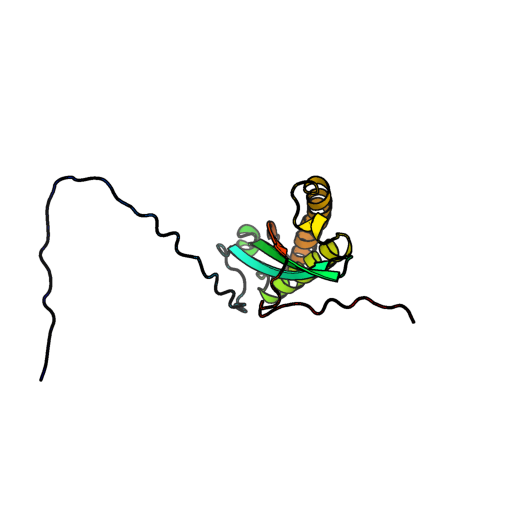THR A 1 95 ? 9.252 -1.928 -3.912 1.00 97.00 95 THR A CA 1
ATOM 718 C C . THR A 1 95 ? 10.735 -2.265 -3.792 1.00 97.00 95 THR A C 1
ATOM 720 O O . THR A 1 95 ? 11.392 -2.456 -4.809 1.00 97.00 95 THR A O 1
ATOM 723 N N . SER A 1 96 ? 11.263 -2.496 -2.587 1.00 96.75 96 SER A N 1
ATOM 724 C CA . SER A 1 96 ? 12.653 -2.954 -2.420 1.00 96.75 96 SER A CA 1
ATOM 725 C C . SER A 1 96 ? 12.937 -4.349 -3.002 1.00 96.75 96 SER A C 1
ATOM 727 O O . SER A 1 96 ? 14.101 -4.717 -3.182 1.00 96.75 96 SER A O 1
ATOM 729 N N . ARG A 1 97 ? 11.899 -5.140 -3.311 1.00 97.12 97 ARG A N 1
ATOM 730 C CA . ARG A 1 97 ? 12.020 -6.496 -3.877 1.00 97.12 97 ARG A CA 1
ATOM 731 C C . ARG A 1 97 ? 11.820 -6.545 -5.388 1.00 97.12 97 ARG A C 1
ATOM 733 O O . ARG A 1 97 ? 12.178 -7.555 -5.995 1.00 97.12 97 ARG A O 1
ATOM 740 N N . LEU A 1 98 ? 11.249 -5.496 -5.968 1.00 97.12 98 LEU A N 1
ATOM 741 C CA . LEU A 1 98 ? 10.780 -5.473 -7.348 1.00 97.12 98 LEU A CA 1
ATOM 742 C C . LEU A 1 98 ? 11.514 -4.407 -8.151 1.00 97.12 98 LEU A C 1
ATOM 744 O O . LEU A 1 98 ? 11.880 -3.362 -7.614 1.00 97.12 98 LEU A O 1
ATOM 748 N N . THR A 1 99 ? 11.743 -4.674 -9.430 1.00 97.38 99 THR A N 1
ATOM 749 C CA . THR A 1 99 ? 12.156 -3.631 -1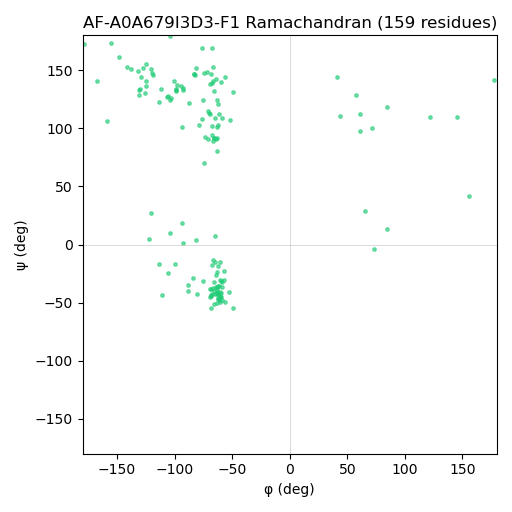0.379 1.00 97.38 99 THR A CA 1
ATOM 750 C C . THR A 1 99 ? 10.966 -2.760 -10.771 1.00 97.38 99 THR A C 1
ATOM 752 O O . THR A 1 99 ? 9.816 -3.107 -10.494 1.00 97.38 99 THR A O 1
ATOM 755 N N . ARG A 1 100 ? 11.228 -1.640 -11.451 1.00 96.62 100 ARG A N 1
ATOM 756 C CA . ARG A 1 100 ? 10.192 -0.809 -12.070 1.00 96.62 100 ARG A CA 1
ATOM 757 C C . ARG A 1 100 ? 9.230 -1.647 -12.907 1.00 96.62 100 ARG A C 1
ATOM 759 O O . ARG A 1 100 ? 8.025 -1.588 -12.688 1.00 96.62 100 ARG A O 1
ATOM 766 N N . ASP A 1 101 ? 9.771 -2.417 -13.845 1.00 96.75 101 ASP A N 1
ATOM 767 C CA . ASP A 1 101 ? 8.967 -3.175 -14.804 1.00 96.75 101 ASP A CA 1
ATOM 768 C C . ASP A 1 101 ? 8.127 -4.238 -14.091 1.00 96.75 101 ASP A C 1
ATOM 770 O O . ASP A 1 101 ? 6.970 -4.446 -14.431 1.00 96.75 101 ASP A O 1
ATOM 774 N N . GLU A 1 102 ? 8.665 -4.855 -13.037 1.00 97.44 102 GLU A N 1
ATOM 775 C CA . GLU A 1 102 ? 7.935 -5.836 -12.229 1.00 97.44 102 GLU A CA 1
ATOM 776 C C . GLU A 1 102 ? 6.772 -5.239 -11.429 1.00 97.44 102 GLU A C 1
ATOM 778 O O . GLU A 1 102 ? 5.912 -5.990 -10.976 1.00 97.44 102 GLU A O 1
ATOM 783 N N . VAL A 1 103 ? 6.750 -3.918 -11.240 1.00 96.00 103 VAL A N 1
ATOM 784 C CA . VAL A 1 103 ? 5.632 -3.199 -10.619 1.00 96.00 103 VAL A CA 1
ATOM 785 C C . VAL A 1 103 ? 4.583 -2.795 -11.659 1.00 96.00 103 VAL A C 1
ATOM 787 O O . VAL A 1 103 ? 3.397 -2.880 -11.365 1.00 96.00 103 VAL A O 1
ATOM 790 N N . ILE A 1 104 ? 4.995 -2.348 -12.853 1.00 95.06 104 ILE A N 1
ATOM 791 C CA . ILE A 1 104 ? 4.089 -1.666 -13.799 1.00 95.06 104 ILE A CA 1
ATOM 792 C C . ILE A 1 104 ? 3.662 -2.503 -15.011 1.00 95.06 104 ILE A C 1
ATOM 794 O O . ILE A 1 104 ? 2.628 -2.207 -15.606 1.00 95.06 104 ILE A O 1
ATOM 798 N N . GLU A 1 105 ? 4.441 -3.507 -15.415 1.00 95.44 105 GLU A N 1
ATOM 799 C CA . GLU A 1 105 ? 4.188 -4.260 -16.647 1.00 95.44 105 GLU A CA 1
ATOM 800 C C . GLU A 1 105 ? 3.345 -5.513 -16.378 1.00 95.44 105 GLU A C 1
ATOM 802 O O . GLU A 1 105 ? 3.657 -6.337 -15.514 1.00 95.44 105 GLU A O 1
ATOM 807 N N . GLU A 1 106 ? 2.311 -5.718 -17.197 1.00 93.69 106 GLU A N 1
ATOM 808 C CA . GLU A 1 106 ? 1.344 -6.817 -17.048 1.00 93.69 106 GLU A CA 1
ATOM 809 C C . GLU A 1 106 ? 2.001 -8.206 -17.087 1.00 93.69 106 GLU A C 1
ATOM 811 O O . GLU A 1 106 ? 1.580 -9.124 -16.383 1.00 93.69 106 GLU A O 1
ATOM 816 N N . GLN A 1 107 ? 3.087 -8.369 -17.848 1.00 97.00 107 GLN A N 1
ATOM 817 C CA . GLN A 1 107 ? 3.799 -9.647 -17.952 1.00 97.00 107 GLN A CA 1
ATOM 818 C C . GLN A 1 107 ? 4.394 -10.136 -16.618 1.00 97.00 107 GLN A C 1
ATOM 820 O O . GLN A 1 107 ? 4.711 -11.318 -16.486 1.00 97.00 107 GLN A O 1
ATOM 825 N N . PHE A 1 108 ? 4.559 -9.246 -15.634 1.00 96.38 108 PHE A N 1
ATOM 826 C CA . PHE A 1 108 ? 5.049 -9.576 -14.296 1.00 96.38 108 PHE A CA 1
ATOM 827 C C . PHE A 1 108 ? 3.936 -9.610 -13.240 1.00 96.38 108 PHE A C 1
ATOM 829 O O . PHE A 1 108 ? 4.243 -9.755 -12.054 1.00 96.38 108 PHE A O 1
ATOM 836 N N . ALA A 1 109 ? 2.660 -9.544 -13.639 1.00 94.56 109 ALA A N 1
ATOM 837 C CA . ALA A 1 109 ? 1.520 -9.505 -12.723 1.00 94.56 109 ALA A CA 1
ATOM 838 C C . ALA A 1 109 ? 1.535 -10.651 -11.700 1.00 94.56 109 ALA A C 1
ATOM 840 O O . ALA A 1 109 ? 1.293 -10.413 -10.523 1.00 94.56 109 ALA A O 1
ATOM 841 N N . ASP A 1 110 ? 1.895 -11.875 -12.095 1.00 96.62 110 ASP A N 1
ATOM 842 C CA . ASP A 1 110 ? 1.989 -13.009 -11.161 1.00 96.62 110 ASP A CA 1
ATOM 843 C C . ASP A 1 110 ? 3.059 -12.793 -10.084 1.00 96.62 110 ASP A C 1
ATOM 845 O O . ASP A 1 110 ? 2.843 -13.093 -8.907 1.00 96.62 110 ASP A O 1
ATOM 849 N N . LYS A 1 111 ? 4.211 -12.232 -10.467 1.00 95.88 111 LYS A N 1
ATOM 850 C CA . LYS A 1 111 ? 5.295 -11.914 -9.532 1.00 95.88 111 LYS A CA 1
ATOM 851 C C . LYS A 1 111 ? 4.881 -10.786 -8.591 1.00 95.88 111 LYS A C 1
ATOM 853 O O . LYS A 1 111 ? 5.096 -10.901 -7.384 1.00 95.88 111 LYS A O 1
ATOM 858 N N . TYR A 1 112 ? 4.265 -9.734 -9.123 1.00 96.12 112 TYR A N 1
ATOM 859 C CA . TYR A 1 112 ? 3.737 -8.632 -8.324 1.00 96.12 112 TYR A CA 1
ATOM 860 C C . TYR A 1 112 ? 2.672 -9.121 -7.331 1.00 96.12 112 TYR A C 1
ATOM 862 O O . TYR A 1 112 ? 2.794 -8.902 -6.123 1.00 96.12 112 TYR A O 1
ATOM 870 N N . ASN A 1 113 ? 1.700 -9.901 -7.811 1.00 95.75 113 ASN A N 1
ATOM 871 C CA . ASN A 1 113 ? 0.623 -10.485 -7.013 1.00 95.75 113 ASN A CA 1
ATOM 872 C C . ASN A 1 113 ? 1.136 -11.440 -5.933 1.00 95.75 113 ASN A C 1
ATOM 874 O O . ASN A 1 113 ? 0.581 -11.466 -4.833 1.00 95.75 113 ASN A O 1
ATOM 878 N N . ALA A 1 114 ? 2.200 -12.203 -6.198 1.00 97.19 114 ALA A N 1
ATOM 879 C CA . ALA A 1 114 ? 2.826 -13.052 -5.188 1.00 97.19 114 ALA A CA 1
ATOM 880 C C . ALA A 1 114 ? 3.381 -12.221 -4.019 1.00 97.19 114 ALA A C 1
ATOM 882 O O . ALA A 1 114 ? 3.171 -12.574 -2.857 1.00 97.19 114 ALA A O 1
ATOM 883 N N . VAL A 1 115 ? 4.028 -11.086 -4.311 1.00 97.12 115 VAL A N 1
ATOM 884 C CA . VAL A 1 115 ? 4.524 -10.171 -3.272 1.00 97.12 115 VAL A CA 1
ATOM 885 C C . VAL A 1 115 ? 3.361 -9.496 -2.540 1.00 97.12 115 VAL A C 1
ATOM 887 O O . VAL A 1 115 ? 3.368 -9.452 -1.311 1.00 97.12 115 VAL A O 1
ATOM 890 N N . LEU A 1 116 ? 2.326 -9.029 -3.246 1.00 96.25 116 LEU A N 1
ATOM 891 C CA . LEU A 1 116 ? 1.135 -8.450 -2.610 1.00 96.25 116 LEU A CA 1
ATOM 892 C C . LEU A 1 116 ? 0.427 -9.445 -1.683 1.00 96.25 116 LEU A C 1
ATOM 894 O O . LEU A 1 116 ? 0.053 -9.082 -0.568 1.00 96.25 116 LEU A O 1
ATOM 898 N N . SER A 1 117 ? 0.306 -10.705 -2.100 1.00 96.88 117 SER A N 1
ATOM 899 C CA . SER A 1 117 ? -0.330 -11.771 -1.313 1.00 96.88 117 SER A CA 1
ATOM 900 C C . SER A 1 117 ? 0.421 -12.079 -0.014 1.00 96.88 117 SER A C 1
ATOM 902 O O . SER A 1 117 ? -0.186 -12.522 0.957 1.00 96.88 117 SER A O 1
ATOM 904 N N . GLU A 1 118 ? 1.730 -11.821 0.037 1.00 96.69 118 GLU A N 1
ATOM 905 C CA . GLU A 1 118 ? 2.524 -11.889 1.270 1.00 96.69 118 GLU A CA 1
ATOM 906 C C . GLU A 1 118 ? 2.368 -10.614 2.112 1.00 96.69 118 GLU A C 1
ATOM 908 O O . GLU A 1 118 ? 2.265 -10.668 3.341 1.00 96.69 118 GLU A O 1
ATOM 913 N N . MET A 1 119 ? 2.390 -9.452 1.460 1.00 97.31 119 MET A N 1
ATOM 914 C CA . MET A 1 119 ? 2.579 -8.169 2.130 1.00 97.31 119 MET A CA 1
ATOM 915 C C . MET A 1 119 ? 1.273 -7.537 2.618 1.00 97.31 119 MET A C 1
ATOM 917 O O . MET A 1 119 ? 1.278 -6.931 3.691 1.00 97.31 119 MET A O 1
ATOM 921 N N . ILE A 1 120 ? 0.155 -7.692 1.907 1.00 97.00 120 ILE A N 1
ATOM 922 C CA . ILE A 1 120 ? -1.148 -7.155 2.333 1.00 97.00 120 ILE A CA 1
ATOM 923 C C . ILE A 1 120 ? -1.591 -7.758 3.679 1.00 97.00 120 ILE A C 1
ATOM 925 O O . ILE A 1 120 ? -1.897 -6.978 4.585 1.00 97.00 120 ILE A O 1
ATOM 929 N N . PRO A 1 121 ? -1.543 -9.089 3.897 1.00 97.69 121 PRO A N 1
ATOM 930 C CA . PRO A 1 121 ? -1.895 -9.662 5.197 1.00 97.69 121 PRO A CA 1
ATOM 931 C C . PRO A 1 121 ? -1.030 -9.134 6.347 1.00 97.69 121 PRO A C 1
ATOM 933 O O . PRO A 1 121 ? -1.535 -8.891 7.440 1.00 97.69 121 PRO A O 1
ATOM 936 N N . ARG A 1 122 ? 0.265 -8.885 6.104 1.00 97.25 122 ARG A N 1
ATOM 937 C CA . ARG A 1 122 ? 1.162 -8.301 7.118 1.00 97.25 122 ARG A CA 1
ATOM 938 C C . ARG A 1 122 ? 0.778 -6.874 7.486 1.00 97.25 122 ARG A C 1
ATOM 940 O O . ARG A 1 122 ? 0.847 -6.516 8.656 1.00 97.25 122 ARG A O 1
ATOM 947 N N . LEU A 1 123 ? 0.374 -6.068 6.506 1.00 97.12 123 LEU A N 1
ATOM 948 C CA . LEU A 1 123 ? -0.151 -4.724 6.747 1.00 97.12 123 LEU A CA 1
ATOM 949 C C . LEU A 1 123 ? -1.429 -4.782 7.594 1.00 97.12 123 LEU A C 1
ATOM 951 O O . LEU A 1 123 ? -1.533 -4.070 8.591 1.00 97.12 123 LEU A O 1
ATOM 955 N N . GLN A 1 124 ? -2.367 -5.666 7.247 1.00 96.69 124 GLN A N 1
ATOM 956 C CA . GLN A 1 124 ? -3.601 -5.848 8.019 1.00 96.69 124 GLN A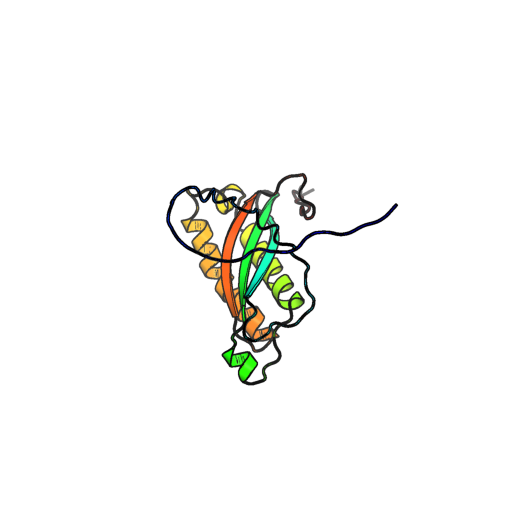 CA 1
ATOM 957 C C . GLN A 1 124 ? -3.303 -6.244 9.470 1.00 96.69 124 GLN A C 1
ATOM 959 O O . GLN A 1 124 ? -3.820 -5.617 10.394 1.00 96.69 124 GLN A O 1
ATOM 964 N N . GLN A 1 125 ? -2.414 -7.221 9.662 1.00 97.44 125 GLN A N 1
ATOM 965 C CA . GLN A 1 125 ? -1.988 -7.673 10.982 1.00 97.44 125 GLN A CA 1
ATOM 966 C C . GLN A 1 125 ? -1.317 -6.550 11.783 1.00 97.44 125 GLN A C 1
ATOM 968 O O . GLN A 1 125 ? -1.654 -6.348 12.945 1.00 97.44 125 GLN A O 1
ATOM 973 N N . ALA A 1 126 ? -0.414 -5.779 11.175 1.00 96.69 126 ALA A N 1
ATOM 974 C CA . ALA A 1 126 ? 0.285 -4.700 11.868 1.00 96.69 126 ALA A CA 1
ATOM 975 C C . ALA A 1 126 ? -0.672 -3.596 12.352 1.00 96.69 126 ALA A C 1
ATOM 977 O O . ALA A 1 126 ? -0.510 -3.070 13.457 1.00 96.69 126 ALA A O 1
ATOM 978 N N . VAL A 1 127 ? -1.694 -3.257 11.558 1.00 94.44 127 VAL A N 1
ATOM 979 C CA . VAL A 1 127 ? -2.730 -2.300 11.975 1.00 94.44 127 VAL A CA 1
ATOM 980 C C . VAL A 1 127 ? -3.583 -2.876 13.105 1.00 94.44 127 VAL A C 1
ATOM 982 O O . VAL A 1 127 ? -3.859 -2.165 14.078 1.00 94.44 127 VAL A O 1
ATOM 985 N N . GLU A 1 128 ? -3.973 -4.147 13.016 1.00 95.00 128 GLU A N 1
ATOM 986 C CA . GLU A 1 128 ? -4.766 -4.810 14.055 1.00 95.00 128 GLU A CA 1
ATOM 987 C C . GLU A 1 128 ? -3.997 -4.927 15.376 1.00 95.00 128 GLU A C 1
ATOM 989 O O . GLU A 1 128 ? -4.546 -4.608 16.426 1.00 95.00 128 GLU A O 1
ATOM 994 N N . GLU A 1 129 ? -2.713 -5.279 15.353 1.00 95.38 129 GLU A N 1
ATOM 995 C CA . GLU A 1 129 ? -1.874 -5.355 16.557 1.00 95.38 129 GLU A CA 1
ATOM 996 C C . GLU A 1 129 ? -1.714 -3.990 17.243 1.00 95.38 129 GLU A C 1
ATOM 998 O O . GLU A 1 129 ? -1.709 -3.905 18.473 1.00 95.38 129 GLU A O 1
ATOM 1003 N N . LYS A 1 130 ? -1.616 -2.905 16.463 1.00 93.69 130 LYS A N 1
ATOM 1004 C CA . LYS A 1 130 ? -1.398 -1.543 16.983 1.00 93.69 130 LYS A CA 1
ATOM 1005 C C . LYS A 1 130 ? -2.679 -0.838 17.429 1.00 93.69 130 LYS A C 1
ATOM 1007 O O . LYS A 1 130 ? -2.618 0.024 18.303 1.00 93.69 130 LYS A O 1
ATOM 1012 N N . SER A 1 131 ? -3.824 -1.161 16.827 1.00 90.38 131 SER A N 1
ATOM 1013 C CA . SER A 1 131 ? -5.106 -0.482 17.093 1.00 90.38 131 SER A CA 1
ATOM 1014 C C . SER A 1 131 ? -6.160 -1.366 17.765 1.00 90.38 131 SER A C 1
ATOM 1016 O O . SER A 1 131 ? -7.144 -0.863 18.304 1.00 90.38 131 SER A O 1
ATOM 1018 N N . GLY A 1 132 ? -5.984 -2.685 17.729 1.00 90.94 132 GLY A N 1
ATOM 1019 C CA . GLY A 1 132 ? -6.986 -3.677 18.114 1.00 90.94 132 GLY A CA 1
ATOM 1020 C C . GLY A 1 132 ? -8.133 -3.832 17.110 1.00 90.94 132 GLY A C 1
ATOM 1021 O O . GLY A 1 132 ? -9.001 -4.680 17.325 1.00 90.94 132 GLY A O 1
ATOM 1022 N N . VAL A 1 133 ? -8.184 -3.026 16.047 1.00 90.50 133 VAL A N 1
ATOM 1023 C CA . VAL A 1 133 ? -9.250 -3.029 15.038 1.00 90.50 133 VAL A CA 1
ATOM 1024 C C . VAL A 1 133 ? -8.744 -3.720 13.781 1.00 90.50 133 VAL A C 1
ATOM 1026 O O . VAL A 1 133 ? -7.739 -3.309 13.203 1.00 90.50 133 VAL A O 1
ATOM 1029 N N . SER A 1 134 ? -9.470 -4.742 13.335 1.00 93.44 134 SER A N 1
ATOM 1030 C CA . SER A 1 134 ? -9.182 -5.391 12.057 1.00 93.44 134 SER A CA 1
ATOM 1031 C C . SER A 1 134 ? -9.482 -4.450 10.884 1.00 93.44 134 SER A C 1
ATOM 1033 O O . SER A 1 134 ? -10.408 -3.630 10.936 1.00 93.44 134 SER A O 1
ATOM 1035 N N . VAL A 1 135 ? -8.698 -4.558 9.811 1.00 92.81 135 VAL A N 1
ATOM 1036 C CA . VAL A 1 135 ? -8.863 -3.748 8.596 1.00 92.81 135 VAL A CA 1
ATOM 1037 C C . VAL A 1 135 ? -8.892 -4.618 7.346 1.00 92.81 135 VAL A C 1
ATOM 1039 O O . VAL A 1 135 ? -8.176 -5.613 7.235 1.00 92.81 135 VAL A O 1
ATOM 1042 N N . TYR A 1 136 ? -9.701 -4.217 6.374 1.00 93.81 136 TYR A N 1
ATOM 1043 C CA . TYR A 1 136 ? -9.625 -4.717 5.009 1.00 93.81 136 TYR A CA 1
ATOM 1044 C C . TYR A 1 136 ? -8.723 -3.799 4.189 1.00 93.81 136 TYR A C 1
ATOM 1046 O O . TYR A 1 136 ? -8.869 -2.579 4.266 1.00 93.81 136 TYR A O 1
ATOM 1054 N N . VAL A 1 137 ? -7.817 -4.381 3.407 1.00 95.06 137 VAL A N 1
ATOM 1055 C CA . VAL A 1 137 ? -6.863 -3.650 2.570 1.00 95.06 137 VAL A CA 1
ATOM 1056 C C . VAL A 1 137 ? -6.891 -4.229 1.162 1.00 95.06 137 VAL A C 1
ATOM 1058 O O . VAL A 1 137 ? -6.797 -5.441 0.989 1.00 95.06 137 VAL A O 1
ATOM 1061 N N . SER A 1 138 ? -6.970 -3.352 0.167 1.00 93.69 138 SER A N 1
ATOM 1062 C CA . SER A 1 138 ? -6.765 -3.681 -1.241 1.00 93.69 138 SER A CA 1
ATOM 1063 C C . SER A 1 138 ? -5.801 -2.677 -1.849 1.00 93.69 138 SER A C 1
ATOM 1065 O O . SER A 1 138 ? -6.016 -1.471 -1.743 1.00 93.69 138 SER A O 1
ATOM 1067 N N . GLU A 1 139 ? -4.762 -3.169 -2.509 1.00 93.50 139 GLU A N 1
ATOM 1068 C CA . GLU A 1 139 ? -4.027 -2.378 -3.496 1.00 93.50 139 GLU A CA 1
ATOM 1069 C C . GLU A 1 139 ? -4.960 -2.178 -4.710 1.00 93.50 139 GLU A C 1
ATOM 1071 O O . GLU A 1 139 ? -5.767 -3.062 -5.018 1.00 93.50 139 GLU A O 1
ATOM 1076 N N . VAL A 1 140 ? -4.985 -0.972 -5.280 1.00 89.75 140 VAL A N 1
ATOM 1077 C CA . VAL A 1 140 ? -5.943 -0.571 -6.329 1.00 89.75 140 VAL A CA 1
ATOM 1078 C C . VAL A 1 140 ? -5.249 -0.372 -7.666 1.00 89.75 140 VAL A C 1
ATOM 1080 O O . VAL A 1 140 ? -5.805 -0.724 -8.705 1.00 89.75 140 VAL A O 1
ATOM 1083 N N . ASN A 1 141 ? -4.099 0.291 -7.636 1.00 89.06 141 ASN A N 1
ATOM 1084 C CA . ASN A 1 141 ? -3.300 0.593 -8.802 1.00 89.06 141 ASN A CA 1
ATOM 1085 C C . ASN A 1 141 ? -1.916 1.084 -8.367 1.00 89.06 141 ASN A C 1
ATOM 1087 O O . ASN A 1 141 ? -1.812 1.936 -7.473 1.00 89.06 141 ASN A O 1
ATOM 1091 N N . SER A 1 142 ? -0.889 0.651 -9.093 1.00 93.75 142 SER A N 1
ATOM 1092 C CA . SER A 1 142 ? 0.466 1.173 -8.974 1.00 93.75 142 SER A CA 1
ATOM 1093 C C . SER A 1 142 ? 0.946 1.765 -10.296 1.00 93.75 142 SER A C 1
ATOM 1095 O O . SER A 1 142 ? 0.484 1.395 -11.376 1.00 93.75 142 SER A O 1
ATOM 1097 N N . ARG A 1 143 ? 1.836 2.756 -10.221 1.00 95.00 143 ARG A N 1
ATOM 1098 C CA . ARG A 1 143 ? 2.401 3.418 -11.401 1.00 95.00 143 ARG A CA 1
ATOM 1099 C C . ARG A 1 143 ? 3.825 3.896 -11.165 1.00 95.00 143 ARG A C 1
ATOM 1101 O O . ARG A 1 143 ? 4.256 4.102 -10.030 1.00 95.00 143 ARG A O 1
ATOM 1108 N N . LEU A 1 144 ? 4.522 4.151 -12.267 1.00 95.69 144 LEU A N 1
ATOM 1109 C CA . LEU A 1 144 ? 5.713 4.991 -12.260 1.00 95.69 144 LEU A CA 1
ATOM 1110 C C . LEU A 1 144 ? 5.315 6.439 -11.941 1.00 95.69 144 LEU A C 1
ATOM 1112 O O . LEU A 1 144 ? 4.303 6.924 -12.450 1.00 95.69 144 LEU A O 1
ATOM 1116 N N . MET A 1 145 ? 6.111 7.107 -11.110 1.00 95.06 145 MET A N 1
ATOM 1117 C CA . MET A 1 145 ? 5.923 8.526 -10.816 1.00 95.06 145 MET A CA 1
ATOM 1118 C C . MET A 1 145 ? 6.538 9.407 -11.901 1.00 95.06 145 MET A C 1
ATOM 1120 O O . MET A 1 145 ? 7.591 9.084 -12.460 1.00 95.06 145 MET A O 1
ATOM 1124 N N . ASP A 1 146 ? 5.900 10.545 -12.152 1.00 92.06 146 ASP A N 1
ATOM 1125 C CA . ASP A 1 146 ? 6.409 11.548 -13.078 1.00 92.06 146 ASP A CA 1
ATOM 1126 C C . ASP A 1 146 ? 7.444 12.441 -12.372 1.00 92.06 146 ASP A C 1
ATOM 1128 O O . ASP A 1 146 ? 7.289 12.732 -11.185 1.00 92.06 146 ASP A O 1
ATOM 1132 N N . PRO A 1 147 ? 8.489 12.933 -13.066 1.00 88.00 147 PRO A N 1
ATOM 1133 C CA . PRO A 1 147 ? 9.499 13.805 -12.454 1.00 88.00 147 PRO A CA 1
ATOM 1134 C C . PRO A 1 147 ? 8.938 15.083 -11.810 1.00 88.00 147 PRO A C 1
ATOM 1136 O O . PRO A 1 147 ? 9.581 15.655 -10.934 1.00 88.00 147 PRO A O 1
ATOM 1139 N N . ASP A 1 148 ? 7.751 15.513 -12.244 1.00 89.25 148 ASP A N 1
ATOM 1140 C CA . ASP A 1 148 ? 7.063 16.712 -11.760 1.00 89.25 148 ASP A CA 1
ATOM 1141 C C . ASP A 1 148 ? 6.076 16.425 -10.606 1.00 89.25 148 ASP A C 1
ATOM 1143 O O . ASP A 1 148 ? 5.403 17.341 -10.120 1.00 89.25 148 ASP A O 1
ATOM 1147 N N . ASP A 1 149 ? 5.969 15.171 -10.148 1.00 88.88 149 ASP A N 1
ATOM 1148 C CA . ASP A 1 149 ? 5.112 14.808 -9.017 1.00 88.88 149 ASP A CA 1
ATOM 1149 C C . ASP A 1 149 ? 5.619 15.448 -7.709 1.00 88.88 149 ASP A C 1
ATOM 1151 O O . ASP A 1 149 ? 6.791 15.351 -7.344 1.00 88.88 149 ASP A O 1
ATOM 1155 N N . GLN A 1 150 ? 4.710 16.071 -6.946 1.00 79.06 150 GLN A N 1
ATOM 1156 C CA . GLN A 1 150 ? 5.051 16.861 -5.747 1.00 79.06 150 GLN A CA 1
ATOM 1157 C C . GLN A 1 150 ? 5.631 16.043 -4.575 1.00 79.06 150 GLN A C 1
ATOM 1159 O O . GLN A 1 150 ? 6.197 16.628 -3.654 1.00 79.06 150 GLN A O 1
ATOM 1164 N N . ASP A 1 151 ? 5.530 14.710 -4.623 1.00 85.56 151 ASP A N 1
ATOM 1165 C CA . ASP A 1 151 ? 5.955 13.786 -3.560 1.00 85.56 151 ASP A CA 1
ATOM 1166 C C . ASP A 1 151 ? 7.027 12.785 -4.035 1.00 85.56 151 ASP A C 1
ATOM 1168 O O . ASP A 1 151 ? 7.110 11.665 -3.524 1.00 85.56 151 ASP A O 1
ATOM 1172 N N . LEU A 1 152 ? 7.825 13.151 -5.045 1.00 89.75 152 LEU A N 1
ATOM 1173 C CA . LEU A 1 152 ? 8.814 12.249 -5.634 1.00 89.75 152 LEU A CA 1
ATOM 1174 C C . LEU A 1 152 ? 9.880 11.820 -4.599 1.00 89.75 152 LEU A C 1
ATOM 1176 O O . LEU A 1 152 ? 10.597 12.671 -4.057 1.00 89.75 152 LEU A O 1
ATOM 1180 N N . PRO A 1 153 ? 10.038 10.513 -4.312 1.00 92.00 153 PRO A N 1
ATOM 1181 C CA . PRO A 1 153 ? 11.053 10.049 -3.382 1.00 92.00 153 PRO A CA 1
ATOM 1182 C C . PRO A 1 153 ? 12.452 10.183 -3.995 1.00 92.00 153 PRO A C 1
ATOM 1184 O O . PRO A 1 153 ? 12.659 10.036 -5.198 1.00 92.00 153 PRO A O 1
ATOM 1187 N N . THR A 1 154 ? 13.454 10.425 -3.149 1.00 92.06 154 THR A N 1
ATOM 1188 C CA . THR A 1 154 ? 14.854 10.448 -3.591 1.00 92.06 154 THR A CA 1
ATOM 1189 C C . THR A 1 154 ? 15.376 9.021 -3.740 1.00 92.06 154 THR A C 1
ATOM 1191 O O . THR A 1 154 ? 15.725 8.378 -2.750 1.00 92.06 154 THR A O 1
ATOM 1194 N N . CYS A 1 155 ? 15.474 8.545 -4.979 1.00 89.38 155 CYS A N 1
ATOM 1195 C CA . CYS A 1 155 ? 16.027 7.234 -5.301 1.00 89.38 155 CYS A CA 1
ATOM 1196 C C . CYS A 1 155 ? 17.519 7.367 -5.613 1.00 89.38 155 CYS A C 1
ATOM 1198 O O . CYS A 1 155 ? 17.903 7.832 -6.682 1.00 89.38 155 CYS A O 1
ATOM 1200 N N . ARG A 1 156 ? 18.375 7.029 -4.644 1.00 81.81 156 ARG A N 1
ATOM 1201 C CA . ARG A 1 156 ? 19.834 7.047 -4.823 1.00 81.81 156 ARG A CA 1
ATOM 1202 C C . ARG A 1 156 ? 20.330 5.646 -5.117 1.00 81.81 156 ARG A C 1
ATOM 1204 O O . ARG A 1 156 ? 20.004 4.735 -4.366 1.00 81.81 156 ARG A O 1
ATOM 1211 N N . VAL A 1 157 ? 21.167 5.513 -6.138 1.00 66.38 157 VAL A N 1
ATOM 1212 C CA . VAL A 1 157 ? 22.033 4.345 -6.287 1.00 66.38 157 VAL A CA 1
ATOM 1213 C C . VAL A 1 157 ? 23.090 4.463 -5.192 1.00 66.38 157 VAL A C 1
ATOM 1215 O O . VAL A 1 157 ? 23.846 5.434 -5.177 1.00 66.38 157 VAL A O 1
ATOM 1218 N N . GLU A 1 158 ? 23.114 3.544 -4.229 1.00 56.16 158 GLU A N 1
ATOM 1219 C CA . GLU A 1 158 ? 24.297 3.397 -3.379 1.00 56.16 158 GLU A CA 1
ATOM 1220 C C . GLU A 1 158 ? 25.439 2.906 -4.275 1.00 56.16 158 GLU A C 1
ATOM 1222 O O . GLU A 1 158 ? 25.600 1.712 -4.522 1.00 56.16 158 GLU A O 1
ATOM 1227 N N . GLU A 1 159 ? 26.215 3.841 -4.821 1.00 45.94 159 GLU A N 1
ATOM 1228 C CA . GLU A 1 159 ? 27.534 3.529 -5.353 1.00 45.94 159 GLU A CA 1
ATOM 1229 C C . GLU A 1 159 ? 28.406 3.144 -4.157 1.00 45.94 159 GLU A C 1
ATOM 1231 O O . GLU 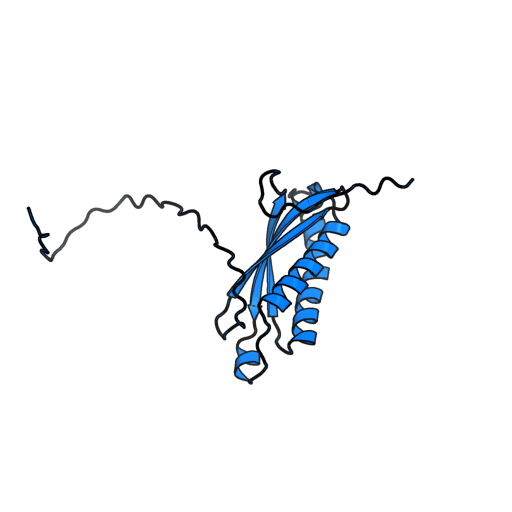A 1 159 ? 28.814 3.991 -3.361 1.00 45.94 159 GLU A O 1
ATOM 1236 N N . ALA A 1 160 ? 28.617 1.840 -3.980 1.00 44.38 160 ALA A N 1
ATOM 1237 C CA . ALA A 1 160 ? 29.576 1.324 -3.019 1.00 44.38 160 ALA A CA 1
ATOM 1238 C C . ALA A 1 160 ? 30.969 1.880 -3.370 1.00 44.38 160 ALA A C 1
ATOM 1240 O O . ALA A 1 160 ? 31.538 1.515 -4.401 1.00 44.38 160 ALA A O 1
ATOM 1241 N N . LEU A 1 161 ? 31.463 2.797 -2.533 1.00 39.19 161 LEU A N 1
ATOM 1242 C CA . LEU A 1 161 ? 32.850 3.273 -2.509 1.00 39.19 161 LEU A CA 1
ATOM 1243 C C . LEU A 1 161 ? 33.798 2.184 -1.996 1.00 39.19 161 LEU A C 1
ATOM 1245 O O . LEU A 1 161 ? 33.419 1.482 -1.029 1.00 39.19 161 LEU A O 1
#

Solvent-accessible surface area (backbone atoms only — not comparable to full-atom values): 9811 Å² total; per-residue (Å²): 134,89,81,84,91,87,81,86,87,86,91,85,91,82,88,80,90,82,78,84,75,78,74,79,70,79,77,77,76,78,80,68,85,56,80,52,58,55,53,74,80,43,68,46,76,45,80,31,67,30,39,18,59,73,40,38,43,33,34,37,36,32,42,38,34,57,41,37,70,42,42,73,71,68,46,60,53,51,39,41,61,59,52,50,52,45,48,39,56,43,48,41,60,53,26,54,76,27,42,55,58,41,67,61,38,74,94,28,44,68,62,40,49,54,52,47,69,59,46,51,60,52,43,33,48,54,47,20,74,74,35,73,34,51,47,52,77,41,81,75,53,59,40,76,60,57,97,84,45,94,73,67,56,89,51,69,79,83,74,83,127

Mean predicted aligned error: 12.72 Å